Protein AF-B4LAB4-F1 (afdb_monomer_lite)

Secondary structure (DSSP, 8-state):
--HHHHHHHHHHHHHHHHHIIIIIHHHHHHHHHHHHHHHHHHHHHHHHHHHHHHHHHIIIIIHHHHHHHHHHHHHHHHHHHHHHHHHHHHHHHHHHHHHHHHSTTSTT-------

Sequence (115 aa):
MNESENKLVKPLYDRYQREIELHLWEPINRFWAECYEACKAASKQRASFQATNRRVFQQKIYMPWKVRQVEEMQRLQNAALQHKTNDSHIRKKWKTAKRFLYGPRGPWFTGLKIK

Foldseek 3Di:
DDPVVCVVVVVVVVVVVVCCVVPPVVVVVVVVVVVVVVVVVVVVVVVVVVVVVVVCCCVPPVVVVVVVVVVVVVVVVVVVVVVVVVVVVVVVVVVVVCCQQQNPPHPPPPVDDPD

Structure (mmCIF, N/CA/C/O backbone):
data_AF-B4LAB4-F1
#
_entry.id   AF-B4LAB4-F1
#
loop_
_atom_site.group_PDB
_atom_site.id
_atom_site.type_symbol
_atom_site.label_atom_id
_atom_site.label_alt_id
_atom_site.label_comp_id
_atom_site.label_asym_id
_atom_site.label_entity_id
_atom_site.label_seq_id
_atom_site.pdbx_PDB_ins_code
_atom_site.Cartn_x
_atom_site.Cartn_y
_atom_site.Cartn_z
_atom_site.occupancy
_atom_site.B_iso_or_equiv
_atom_site.auth_seq_id
_atom_site.auth_comp_id
_atom_site.auth_asym_id
_atom_site.auth_atom_id
_atom_site.pdbx_PDB_model_num
ATOM 1 N N . MET A 1 1 ? 41.127 34.968 -38.783 1.00 56.31 1 MET A N 1
ATOM 2 C CA . MET A 1 1 ? 41.492 33.585 -39.149 1.00 56.31 1 MET A CA 1
ATOM 3 C C . MET A 1 1 ? 42.236 33.673 -40.464 1.00 56.31 1 MET A C 1
ATOM 5 O O . MET A 1 1 ? 41.700 34.265 -41.396 1.00 56.31 1 MET A O 1
ATOM 9 N N . ASN A 1 2 ? 43.493 33.242 -40.491 1.00 63.91 2 ASN A N 1
ATOM 10 C CA . ASN A 1 2 ? 44.394 33.523 -41.606 1.00 63.91 2 ASN A CA 1
ATOM 11 C C . ASN A 1 2 ? 44.069 32.608 -42.798 1.00 63.91 2 ASN A C 1
ATOM 13 O O . ASN A 1 2 ? 43.685 31.453 -42.630 1.00 63.91 2 ASN A O 1
ATOM 17 N N . GLU A 1 3 ? 44.212 33.110 -44.024 1.00 69.69 3 GLU A N 1
ATOM 18 C CA . GLU A 1 3 ? 43.844 32.383 -45.251 1.00 69.69 3 GLU A CA 1
ATOM 19 C C . GLU A 1 3 ? 44.649 31.082 -45.454 1.00 69.69 3 GLU A C 1
ATOM 21 O O . GLU A 1 3 ? 44.172 30.118 -46.055 1.00 69.69 3 GLU A O 1
ATOM 26 N N . SER A 1 4 ? 45.847 31.023 -44.873 1.00 67.75 4 SER A N 1
ATOM 27 C CA . SER A 1 4 ? 46.691 29.831 -44.768 1.00 67.75 4 SER A CA 1
ATOM 28 C C . SER A 1 4 ? 46.101 28.744 -43.860 1.00 67.75 4 SER A C 1
ATOM 30 O O . SER A 1 4 ? 46.152 27.568 -44.213 1.00 67.75 4 SER A O 1
ATOM 32 N N . GLU A 1 5 ? 45.488 29.111 -42.732 1.00 66.69 5 GLU A N 1
ATOM 33 C CA . GLU A 1 5 ? 44.840 28.163 -41.812 1.00 66.69 5 GLU A CA 1
ATOM 34 C C . GLU A 1 5 ? 43.590 27.553 -42.452 1.00 66.69 5 GLU A C 1
ATOM 36 O O . GLU A 1 5 ? 43.353 26.351 -42.356 1.00 66.69 5 GLU A O 1
ATOM 41 N N . ASN A 1 6 ? 42.820 28.360 -43.184 1.00 76.44 6 ASN A N 1
ATOM 42 C CA . ASN A 1 6 ? 41.604 27.904 -43.857 1.00 76.44 6 ASN A CA 1
ATOM 43 C C . ASN A 1 6 ? 41.907 26.854 -44.947 1.00 76.44 6 ASN A C 1
ATOM 45 O O . ASN A 1 6 ? 41.193 25.862 -45.076 1.00 76.44 6 ASN A O 1
ATOM 49 N N . LYS A 1 7 ? 43.023 27.008 -45.674 1.00 82.50 7 LYS A N 1
ATOM 50 C CA . LYS A 1 7 ? 43.474 26.036 -46.689 1.00 82.50 7 LYS A CA 1
ATOM 51 C C . LYS A 1 7 ? 43.889 24.681 -46.102 1.00 82.50 7 LYS A C 1
ATOM 53 O O . LYS A 1 7 ? 43.779 23.678 -46.800 1.00 82.50 7 LYS A O 1
ATOM 58 N N . LEU A 1 8 ? 44.337 24.639 -44.847 1.00 86.62 8 LEU A N 1
ATOM 59 C CA . LEU A 1 8 ? 44.739 23.399 -44.170 1.00 86.62 8 LEU A CA 1
ATOM 60 C C . LEU A 1 8 ? 43.577 22.734 -43.423 1.00 86.62 8 LEU A C 1
ATOM 62 O O . LEU A 1 8 ? 43.448 21.513 -43.439 1.00 86.62 8 LEU A O 1
ATOM 66 N N . VAL A 1 9 ? 42.717 23.529 -42.785 1.00 87.50 9 VAL A N 1
ATOM 67 C CA . VAL A 1 9 ? 41.620 23.027 -41.944 1.00 87.50 9 VAL A CA 1
ATOM 68 C C . VAL A 1 9 ? 40.438 22.542 -42.781 1.00 87.50 9 VAL A C 1
ATOM 70 O O . VAL A 1 9 ? 39.841 21.517 -42.456 1.00 87.50 9 VAL A O 1
ATOM 73 N N . LYS A 1 10 ? 40.109 23.233 -43.877 1.00 89.62 10 LYS A N 1
ATOM 74 C CA . LYS A 1 10 ? 38.919 22.927 -44.680 1.00 89.62 10 LYS A CA 1
ATOM 75 C C . LYS A 1 10 ? 38.918 21.506 -45.273 1.00 89.62 10 LYS A C 1
ATOM 77 O O . LYS A 1 10 ? 37.928 20.811 -45.076 1.00 89.62 10 LYS A O 1
ATOM 82 N N . PRO A 1 11 ? 40.013 20.990 -45.867 1.00 92.75 11 PRO A N 1
ATOM 83 C CA . PRO A 1 11 ? 40.040 19.611 -46.365 1.00 92.75 11 PRO A CA 1
ATOM 84 C C . PRO A 1 11 ? 39.906 18.550 -45.262 1.00 92.75 11 PRO A C 1
ATOM 86 O O . PRO A 1 11 ? 39.322 17.490 -45.486 1.00 92.75 11 PRO A O 1
ATOM 89 N N . LEU A 1 12 ? 40.443 18.822 -44.066 1.00 92.12 12 LEU A N 1
ATOM 90 C CA . LEU A 1 12 ? 40.318 17.926 -42.912 1.00 92.12 12 LEU A CA 1
ATOM 91 C C . LEU A 1 12 ? 38.880 17.900 -42.392 1.00 92.12 12 LEU A C 1
ATOM 93 O O . LEU A 1 12 ? 38.353 16.826 -42.106 1.00 92.12 12 LEU A O 1
ATOM 97 N N . TYR A 1 13 ? 38.244 19.070 -42.323 1.00 91.06 13 TYR A N 1
ATOM 98 C CA . TYR A 1 13 ? 36.834 19.204 -41.979 1.00 91.06 13 TYR A CA 1
ATOM 99 C C . TYR A 1 13 ? 35.937 18.489 -42.996 1.00 91.06 13 TYR A C 1
ATOM 101 O O . TYR A 1 13 ? 35.100 17.687 -42.598 1.00 91.06 13 TYR A O 1
ATOM 109 N N . ASP A 1 14 ? 36.159 18.694 -44.296 1.00 93.62 14 ASP A N 1
ATOM 110 C CA . ASP A 1 14 ? 35.368 18.060 -45.357 1.00 93.62 14 ASP A CA 1
ATOM 111 C C . ASP A 1 14 ? 35.511 16.528 -45.332 1.00 93.62 14 ASP A C 1
ATOM 113 O O . ASP A 1 14 ? 34.536 15.799 -45.532 1.00 93.62 14 ASP A O 1
ATOM 117 N N . ARG A 1 15 ? 36.719 16.015 -45.047 1.00 92.25 15 ARG A N 1
ATOM 118 C CA . ARG A 1 15 ? 36.952 14.575 -44.866 1.00 92.25 15 ARG A CA 1
ATOM 119 C C . ARG A 1 15 ? 36.218 14.037 -43.640 1.00 92.25 15 ARG A C 1
ATOM 121 O O . ARG A 1 15 ? 35.562 13.007 -43.747 1.00 92.25 15 ARG A O 1
ATOM 128 N N . TYR A 1 16 ? 36.336 14.718 -42.502 1.00 90.88 16 TYR A N 1
ATOM 129 C CA . TYR A 1 16 ? 35.628 14.352 -41.277 1.00 90.88 16 TYR A CA 1
ATOM 130 C C . TYR A 1 16 ? 34.115 14.318 -41.512 1.00 90.88 16 TYR A C 1
ATOM 132 O O . TYR A 1 16 ? 33.469 13.319 -41.218 1.00 90.88 16 TYR A O 1
ATOM 140 N N . GLN A 1 17 ? 33.566 15.367 -42.120 1.00 91.94 17 GLN A N 1
ATOM 141 C CA . GLN A 1 17 ? 32.139 15.479 -42.391 1.00 91.94 17 GLN A CA 1
ATOM 142 C C . GLN A 1 17 ? 31.638 14.334 -43.280 1.00 91.94 17 GLN A C 1
ATOM 144 O O . GLN A 1 17 ? 30.636 13.697 -42.964 1.00 91.94 17 GLN A O 1
ATOM 149 N N . ARG A 1 18 ? 32.384 14.003 -44.341 1.00 92.31 18 ARG A N 1
ATOM 150 C CA . ARG A 1 18 ? 32.047 12.888 -45.234 1.00 92.31 18 ARG A CA 1
ATOM 151 C C . ARG A 1 18 ? 32.065 11.533 -44.520 1.00 92.31 18 ARG A C 1
ATOM 153 O O . ARG A 1 18 ? 31.183 10.716 -44.751 1.00 92.31 18 ARG A O 1
ATOM 160 N N . GLU A 1 19 ? 33.055 11.281 -43.668 1.00 90.75 19 GLU A N 1
ATOM 161 C CA . GLU A 1 19 ? 33.136 10.043 -42.875 1.00 90.75 19 GLU A CA 1
ATOM 162 C C . GLU A 1 19 ? 31.941 9.913 -41.918 1.00 90.75 19 GLU A C 1
ATOM 164 O O . GLU A 1 19 ? 31.358 8.836 -41.791 1.00 90.75 19 GLU A O 1
ATOM 169 N N . ILE A 1 20 ? 31.525 11.018 -41.291 1.00 89.94 20 ILE A N 1
ATOM 170 C CA . ILE A 1 20 ? 30.341 11.050 -40.423 1.00 89.94 20 ILE A CA 1
ATOM 171 C C . ILE A 1 20 ? 29.074 10.707 -41.213 1.00 89.94 20 ILE A C 1
ATOM 173 O O . ILE A 1 20 ? 28.299 9.853 -40.779 1.00 89.94 20 ILE A O 1
ATOM 177 N N . GLU A 1 21 ? 28.875 11.335 -42.371 1.00 87.62 21 GLU A N 1
ATOM 178 C CA . GLU A 1 21 ? 27.706 11.107 -43.229 1.00 87.62 21 GLU A CA 1
ATOM 179 C C . GLU A 1 21 ? 27.643 9.669 -43.758 1.00 87.62 21 GLU A C 1
ATOM 181 O O . GLU A 1 21 ? 26.570 9.069 -43.782 1.00 87.62 21 GLU A O 1
ATOM 186 N N . LEU A 1 22 ? 28.787 9.093 -44.142 1.00 89.56 22 LEU A N 1
ATOM 187 C CA . LEU A 1 22 ? 28.847 7.746 -44.712 1.00 89.56 22 LEU A CA 1
ATOM 188 C C . LEU A 1 22 ? 28.760 6.633 -43.666 1.00 89.56 22 LEU A C 1
ATOM 190 O O . LEU A 1 22 ? 28.222 5.564 -43.962 1.00 89.56 22 LEU A O 1
ATOM 194 N N . HIS A 1 23 ? 29.323 6.838 -42.473 1.00 90.62 23 HIS A N 1
ATOM 195 C CA . HIS A 1 23 ? 29.559 5.735 -41.537 1.00 90.62 23 HIS A CA 1
ATOM 196 C C . HIS A 1 23 ? 28.928 5.915 -40.164 1.00 90.62 23 HIS A C 1
ATOM 198 O O . HIS A 1 23 ? 28.6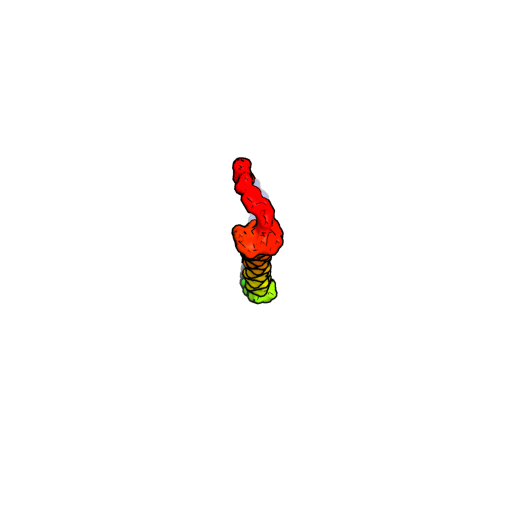75 4.911 -39.501 1.00 90.62 23 HIS A O 1
ATOM 204 N N . LEU A 1 24 ? 28.664 7.145 -39.719 1.00 89.81 24 LEU A N 1
ATOM 205 C CA . LEU A 1 24 ? 28.287 7.394 -38.326 1.00 89.81 24 LEU A CA 1
ATOM 206 C C . LEU A 1 24 ? 26.847 7.889 -38.145 1.00 89.81 24 LEU A C 1
ATOM 208 O O . LEU A 1 24 ? 26.265 7.661 -37.085 1.00 89.81 24 LEU A O 1
ATOM 212 N N . TRP A 1 25 ? 26.251 8.491 -39.176 1.00 88.25 25 TRP A N 1
ATOM 213 C CA . TRP A 1 25 ? 24.890 9.032 -39.128 1.00 88.25 25 TRP A CA 1
ATOM 214 C C . TRP A 1 25 ? 23.837 7.996 -38.698 1.00 88.25 25 TRP A C 1
ATOM 216 O O . TRP A 1 25 ? 23.172 8.165 -37.674 1.00 88.25 25 TRP A O 1
ATOM 226 N N . GLU A 1 26 ? 23.713 6.896 -39.445 1.00 92.75 26 GLU A N 1
ATOM 227 C CA . GLU A 1 26 ? 22.721 5.851 -39.161 1.00 92.75 26 GLU A CA 1
ATOM 228 C C . GLU A 1 26 ? 22.969 5.137 -37.817 1.00 92.75 26 GLU A C 1
ATOM 230 O O . GLU A 1 26 ? 22.024 5.012 -37.030 1.00 92.75 26 GLU A O 1
ATOM 235 N N . PRO A 1 27 ? 24.207 4.722 -37.468 1.00 95.38 27 PRO A N 1
ATOM 236 C CA . PRO A 1 27 ? 24.480 4.130 -36.159 1.00 95.38 27 PRO A CA 1
ATOM 237 C C . PRO A 1 27 ? 24.141 5.039 -34.976 1.00 95.38 27 PRO A C 1
ATOM 239 O O . PRO A 1 27 ? 23.586 4.554 -33.990 1.00 95.38 27 PRO A O 1
ATOM 242 N N . ILE A 1 28 ? 24.428 6.344 -35.060 1.00 93.69 28 ILE A N 1
ATOM 243 C CA . ILE A 1 28 ? 24.085 7.295 -33.991 1.00 93.69 28 ILE A CA 1
ATOM 244 C C . ILE A 1 28 ? 22.569 7.413 -33.842 1.00 93.69 28 ILE A C 1
ATOM 246 O O . ILE A 1 28 ? 22.054 7.328 -32.726 1.00 93.69 28 ILE A O 1
ATOM 250 N N . ASN A 1 29 ? 21.842 7.583 -34.947 1.00 94.25 29 ASN A N 1
ATOM 251 C CA . ASN A 1 29 ? 20.385 7.702 -34.904 1.00 94.25 29 ASN A CA 1
ATOM 252 C C . ASN A 1 29 ? 19.738 6.444 -34.322 1.00 94.25 29 ASN A C 1
ATOM 254 O O . ASN A 1 29 ? 18.858 6.530 -33.461 1.00 94.25 29 ASN A O 1
ATOM 258 N N . ARG A 1 30 ? 20.224 5.271 -34.736 1.00 96.50 30 ARG A N 1
ATOM 259 C CA . ARG A 1 30 ? 19.774 3.987 -34.208 1.00 96.50 30 ARG A CA 1
ATOM 260 C C . ARG A 1 30 ? 20.073 3.841 -32.719 1.00 96.50 30 ARG A C 1
ATOM 262 O O . ARG A 1 30 ? 19.180 3.451 -31.973 1.00 96.50 30 ARG A O 1
ATOM 269 N N . PHE A 1 31 ? 21.280 4.196 -32.282 1.00 96.94 31 PHE A N 1
ATOM 270 C CA . PHE A 1 31 ? 21.658 4.165 -30.869 1.00 96.94 31 PHE A CA 1
ATOM 271 C C . PHE A 1 31 ? 20.687 4.990 -30.016 1.00 96.94 31 PHE A C 1
ATOM 273 O O . PHE A 1 31 ? 20.140 4.488 -29.034 1.00 96.94 31 PHE A O 1
ATOM 280 N N . TRP A 1 32 ? 20.398 6.230 -30.419 1.00 97.44 32 TRP A N 1
ATOM 281 C CA . TRP A 1 32 ? 19.465 7.082 -29.680 1.00 97.44 32 TRP A CA 1
ATOM 282 C C . TRP A 1 32 ? 18.037 6.530 -29.666 1.00 97.44 32 TRP A C 1
ATOM 284 O O . TRP A 1 32 ? 17.378 6.579 -28.623 1.00 97.44 32 TRP A O 1
ATOM 294 N N . ALA A 1 33 ? 17.569 5.969 -30.783 1.00 98.19 33 ALA A N 1
ATOM 295 C CA . ALA A 1 33 ? 16.256 5.333 -30.861 1.00 98.19 33 ALA A CA 1
ATOM 296 C C . ALA A 1 33 ? 16.153 4.115 -29.924 1.00 98.19 33 ALA A C 1
ATOM 298 O O . ALA A 1 33 ? 15.175 3.975 -29.185 1.00 98.19 33 ALA A O 1
ATOM 299 N N . GLU A 1 34 ? 17.182 3.267 -29.899 1.00 98.06 34 GLU A N 1
ATOM 300 C CA . GLU A 1 34 ? 17.253 2.099 -29.017 1.00 98.06 34 GLU A CA 1
ATOM 301 C C . GLU A 1 34 ? 17.297 2.515 -27.541 1.00 98.06 34 GLU A C 1
ATOM 303 O O . GLU A 1 34 ? 16.546 1.974 -26.724 1.00 98.06 34 GLU A O 1
ATOM 308 N N . CYS A 1 35 ? 18.096 3.529 -27.191 1.00 98.12 35 CYS A N 1
ATOM 309 C CA . CYS A 1 35 ? 18.124 4.083 -25.837 1.00 98.12 35 CYS A CA 1
ATOM 310 C C . CYS A 1 35 ? 16.758 4.629 -25.405 1.00 98.12 35 CYS A C 1
ATOM 312 O O . CYS A 1 35 ? 16.330 4.398 -24.270 1.00 98.12 35 CYS A O 1
ATOM 314 N N . TYR A 1 36 ? 16.058 5.341 -26.292 1.00 98.06 36 TYR A N 1
ATOM 315 C CA . TYR A 1 36 ? 14.735 5.881 -25.999 1.00 98.06 36 TYR A CA 1
ATOM 316 C C . TYR A 1 36 ? 13.723 4.768 -25.704 1.00 98.06 36 TYR A C 1
ATOM 318 O O . TYR A 1 36 ? 13.049 4.802 -24.669 1.00 98.06 36 TYR A O 1
ATOM 326 N N . GLU A 1 37 ? 13.640 3.755 -26.568 1.00 98.38 37 GLU A N 1
ATOM 327 C CA . GLU A 1 37 ? 12.695 2.653 -26.379 1.00 98.38 37 GLU A CA 1
ATOM 328 C C . GLU A 1 37 ? 13.046 1.797 -25.154 1.00 98.38 37 GLU A C 1
ATOM 330 O O . GLU A 1 37 ? 12.146 1.422 -24.398 1.00 98.38 37 GLU A O 1
ATOM 335 N N . ALA A 1 38 ? 14.333 1.572 -24.871 1.00 98.12 38 ALA A N 1
ATOM 336 C CA . ALA A 1 38 ? 14.769 0.889 -23.653 1.00 98.12 38 ALA A CA 1
ATOM 337 C C . ALA A 1 38 ? 14.326 1.645 -22.386 1.00 98.12 38 ALA A C 1
ATOM 339 O O . ALA A 1 38 ? 13.713 1.062 -21.485 1.00 98.12 38 ALA A O 1
ATOM 340 N N . CYS A 1 39 ? 14.559 2.961 -22.333 1.00 97.88 39 CYS A N 1
ATOM 341 C CA . CYS A 1 39 ? 14.139 3.808 -21.214 1.00 97.88 39 CYS A CA 1
ATOM 342 C C . CYS A 1 39 ? 12.614 3.834 -21.047 1.00 97.88 39 CYS A C 1
ATOM 344 O O . CYS A 1 39 ? 12.095 3.726 -19.932 1.00 97.88 39 CYS A O 1
ATOM 346 N N . LYS A 1 40 ? 11.876 3.942 -22.152 1.00 98.19 40 LYS A N 1
ATOM 347 C CA . LYS A 1 40 ? 10.411 3.924 -22.171 1.00 98.19 40 LYS A CA 1
ATOM 348 C C . LYS A 1 40 ? 9.851 2.589 -21.676 1.00 98.19 40 LYS A C 1
ATOM 350 O O . LYS A 1 40 ? 8.939 2.585 -20.844 1.00 98.19 40 LYS A O 1
ATOM 355 N N . ALA A 1 41 ? 10.416 1.465 -22.119 1.00 98.19 41 ALA A N 1
ATOM 356 C CA . ALA A 1 41 ? 10.034 0.131 -21.664 1.00 98.19 41 ALA A CA 1
ATOM 357 C C . ALA A 1 41 ? 10.301 -0.052 -20.162 1.00 98.19 41 ALA A C 1
ATOM 359 O O . ALA A 1 41 ? 9.397 -0.448 -19.420 1.00 98.19 41 ALA A O 1
ATOM 360 N N . ALA A 1 42 ? 11.495 0.323 -19.693 1.00 98.06 42 ALA A N 1
ATOM 361 C CA . ALA A 1 42 ? 11.860 0.261 -18.279 1.00 98.06 42 ALA A CA 1
ATOM 362 C C . ALA A 1 42 ? 10.943 1.140 -17.409 1.00 98.06 42 ALA A C 1
ATOM 364 O O . ALA A 1 42 ? 10.467 0.708 -16.355 1.00 98.06 42 ALA A O 1
ATOM 365 N N . SER A 1 43 ? 10.628 2.354 -17.871 1.00 97.94 43 SER A N 1
ATOM 366 C CA . SER A 1 43 ? 9.703 3.265 -17.190 1.00 97.94 43 SER A CA 1
ATOM 367 C C . SER A 1 43 ? 8.297 2.667 -17.073 1.00 97.94 43 SER A C 1
ATOM 369 O O . SER A 1 43 ? 7.724 2.615 -15.979 1.00 97.94 43 SER A O 1
ATOM 371 N N . LYS A 1 44 ? 7.761 2.115 -18.171 1.00 98.12 44 LYS A N 1
ATOM 372 C CA . LYS A 1 44 ? 6.453 1.442 -18.185 1.00 98.12 44 LYS A CA 1
ATOM 373 C C . LYS A 1 44 ? 6.422 0.240 -17.238 1.00 98.12 44 LYS A C 1
ATOM 375 O O . LYS A 1 44 ? 5.461 0.072 -16.485 1.00 98.12 44 LYS A O 1
ATOM 380 N N . GLN A 1 45 ? 7.474 -0.575 -17.239 1.00 98.25 45 GLN A N 1
ATOM 381 C CA . GLN A 1 45 ? 7.591 -1.727 -16.349 1.00 98.25 45 GLN A CA 1
ATOM 382 C C . GLN A 1 45 ? 7.623 -1.293 -14.878 1.00 98.25 45 GLN A C 1
ATOM 384 O O . GLN A 1 45 ? 6.882 -1.835 -14.054 1.00 98.25 45 GLN A O 1
ATOM 389 N N . ARG A 1 46 ? 8.407 -0.259 -14.550 1.00 98.19 46 ARG A N 1
ATOM 390 C CA . ARG A 1 46 ? 8.459 0.319 -13.201 1.00 98.19 46 ARG A CA 1
ATOM 391 C C . ARG A 1 46 ? 7.087 0.812 -12.744 1.00 98.19 46 ARG A C 1
ATOM 393 O O . ARG A 1 46 ? 6.687 0.523 -11.617 1.00 98.19 46 ARG A O 1
ATOM 400 N N . ALA A 1 47 ? 6.354 1.520 -13.604 1.00 98.06 47 ALA A N 1
ATOM 401 C CA . ALA A 1 47 ? 5.009 2.002 -13.295 1.00 98.06 47 ALA A CA 1
ATOM 402 C C . ALA A 1 47 ? 4.032 0.842 -13.028 1.00 98.06 47 ALA A C 1
ATOM 404 O O . ALA A 1 47 ? 3.283 0.875 -12.048 1.00 98.06 47 ALA A O 1
ATOM 405 N N . SER A 1 48 ? 4.097 -0.217 -13.841 1.00 98.19 48 SER A N 1
ATOM 406 C CA . SER A 1 48 ? 3.286 -1.428 -13.666 1.00 98.19 48 SER A CA 1
ATOM 407 C C . SER A 1 48 ? 3.558 -2.126 -12.328 1.00 98.19 48 SER A C 1
ATOM 409 O O . SER A 1 48 ? 2.624 -2.436 -11.577 1.00 98.19 48 SER A O 1
ATOM 411 N N . PHE A 1 49 ? 4.832 -2.302 -11.961 1.00 98.06 49 PHE A N 1
ATOM 412 C CA . PHE A 1 49 ? 5.192 -2.877 -10.664 1.00 98.06 49 PHE A CA 1
ATOM 413 C C . PHE A 1 49 ? 4.740 -2.009 -9.495 1.00 98.06 49 PHE A C 1
ATOM 415 O O . PHE A 1 49 ? 4.215 -2.533 -8.517 1.00 98.06 49 PHE A O 1
ATOM 422 N N . GLN A 1 50 ? 4.869 -0.684 -9.590 1.00 98.06 50 GLN A N 1
ATOM 423 C CA . GLN A 1 50 ? 4.379 0.206 -8.540 1.00 98.06 50 GLN A CA 1
ATOM 424 C C . GLN A 1 50 ? 2.863 0.094 -8.351 1.00 98.06 50 GLN A C 1
ATOM 426 O O . GLN A 1 50 ? 2.399 0.011 -7.214 1.00 98.06 50 GLN A O 1
ATOM 431 N N . ALA A 1 51 ? 2.088 0.076 -9.437 1.00 98.00 51 ALA A N 1
ATOM 432 C CA . ALA A 1 51 ? 0.637 -0.084 -9.366 1.00 98.00 51 ALA A CA 1
ATOM 433 C C . ALA A 1 51 ? 0.249 -1.440 -8.754 1.00 98.00 51 ALA A C 1
ATOM 435 O O . ALA A 1 51 ? -0.589 -1.505 -7.850 1.00 98.00 51 ALA A O 1
ATOM 436 N N . THR A 1 52 ? 0.918 -2.511 -9.183 1.00 98.06 52 THR A N 1
ATOM 437 C CA . THR A 1 52 ? 0.692 -3.869 -8.673 1.00 98.06 52 THR A CA 1
ATOM 438 C C . THR A 1 52 ? 1.036 -3.972 -7.189 1.00 98.06 52 THR A C 1
ATOM 440 O O . THR A 1 52 ? 0.212 -4.425 -6.397 1.00 98.06 52 THR A O 1
ATOM 443 N N . ASN A 1 53 ? 2.202 -3.474 -6.778 1.00 98.00 53 ASN A N 1
ATOM 444 C CA . ASN A 1 53 ? 2.641 -3.511 -5.384 1.00 98.00 53 ASN A CA 1
ATOM 445 C C . ASN A 1 53 ? 1.718 -2.696 -4.476 1.00 98.00 53 ASN A C 1
ATOM 447 O O . ASN A 1 53 ? 1.362 -3.163 -3.395 1.00 98.00 53 ASN A O 1
ATOM 451 N N . ARG A 1 54 ? 1.263 -1.516 -4.927 1.00 98.12 54 ARG A N 1
ATOM 452 C CA . ARG A 1 54 ? 0.253 -0.732 -4.200 1.00 98.12 54 ARG A CA 1
ATOM 453 C C . ARG A 1 54 ? -1.031 -1.532 -4.009 1.00 98.12 54 ARG A C 1
ATOM 455 O O . ARG A 1 54 ? -1.537 -1.589 -2.893 1.00 98.12 54 ARG A O 1
ATOM 462 N N . ARG A 1 55 ? -1.536 -2.185 -5.061 1.00 98.00 55 ARG A N 1
ATOM 463 C CA . ARG A 1 55 ? -2.744 -3.018 -4.976 1.00 98.00 55 ARG A CA 1
ATOM 464 C C . ARG A 1 55 ? -2.567 -4.177 -3.995 1.00 98.00 55 ARG A C 1
ATOM 466 O O . ARG A 1 55 ? -3.432 -4.388 -3.150 1.00 98.00 55 ARG A O 1
ATOM 473 N N . VAL A 1 56 ? -1.447 -4.894 -4.072 1.00 98.25 56 VAL A N 1
ATOM 474 C CA . VAL A 1 56 ? -1.154 -6.028 -3.182 1.00 98.25 56 VAL A CA 1
ATOM 475 C C . VAL A 1 56 ? -1.047 -5.569 -1.731 1.00 98.25 56 VAL A C 1
ATOM 477 O O . VAL A 1 56 ? -1.647 -6.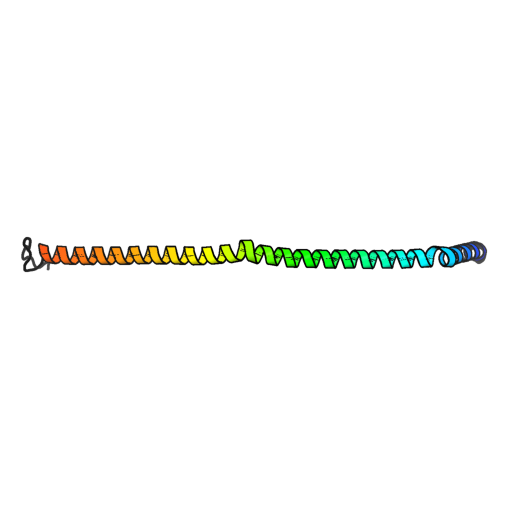190 -0.858 1.00 98.25 56 VAL A O 1
ATOM 480 N N . PHE A 1 57 ? -0.342 -4.468 -1.463 1.00 98.38 57 PHE A N 1
ATOM 481 C CA . PHE A 1 57 ? -0.235 -3.909 -0.116 1.00 98.38 57 PHE A CA 1
ATOM 482 C C . PHE A 1 57 ? -1.604 -3.501 0.438 1.00 98.38 57 PHE A C 1
ATOM 484 O O . PHE A 1 57 ? -1.948 -3.850 1.567 1.00 98.38 57 PHE A O 1
ATOM 491 N N . GLN A 1 58 ? -2.411 -2.814 -0.375 1.00 97.75 58 GLN A N 1
ATOM 492 C CA . GLN A 1 58 ? -3.764 -2.410 0.003 1.00 97.75 58 GLN A CA 1
ATOM 493 C C . GLN A 1 58 ? -4.621 -3.619 0.396 1.00 97.75 58 GLN A C 1
ATOM 495 O O . GLN A 1 58 ? -5.239 -3.625 1.457 1.00 97.75 58 GLN A O 1
ATOM 500 N N . GLN A 1 59 ? -4.603 -4.671 -0.422 1.00 97.56 59 GLN A N 1
ATOM 501 C CA . GLN A 1 59 ? -5.404 -5.874 -0.198 1.00 97.56 59 GLN A CA 1
ATOM 502 C C . GLN A 1 59 ? -4.905 -6.728 0.971 1.00 97.56 59 GLN A C 1
ATOM 504 O O . GLN A 1 59 ? -5.712 -7.201 1.765 1.00 97.56 59 GLN A O 1
ATOM 509 N N . LYS A 1 60 ? -3.591 -6.957 1.069 1.00 97.62 60 LYS A N 1
ATOM 510 C CA . LYS A 1 60 ? -3.025 -7.921 2.025 1.00 97.62 60 LYS A CA 1
ATOM 511 C C . LYS A 1 60 ? -2.703 -7.321 3.386 1.00 97.62 60 LYS A C 1
ATOM 513 O O . LYS A 1 60 ? -2.693 -8.055 4.366 1.00 97.62 60 LYS A O 1
ATOM 518 N N . ILE A 1 61 ? -2.412 -6.023 3.448 1.00 97.44 61 ILE A N 1
ATOM 519 C CA . ILE A 1 61 ? -1.918 -5.377 4.668 1.00 97.44 61 ILE A CA 1
ATOM 520 C C . ILE A 1 61 ? -2.904 -4.320 5.152 1.00 97.44 61 ILE A C 1
ATOM 522 O O . ILE A 1 61 ? -3.434 -4.435 6.255 1.00 97.44 61 ILE A O 1
ATOM 526 N N . TYR A 1 62 ? -3.182 -3.310 4.325 1.00 97.88 62 TYR A N 1
ATOM 527 C CA . TYR A 1 62 ? -3.933 -2.136 4.771 1.00 97.88 62 TYR A CA 1
ATOM 528 C C . TYR A 1 62 ? -5.397 -2.447 5.101 1.00 97.88 62 TYR A C 1
ATOM 530 O O . TYR A 1 62 ? -5.863 -2.095 6.183 1.00 97.88 62 TYR A O 1
ATOM 538 N N . MET A 1 63 ? -6.123 -3.124 4.205 1.00 97.62 63 MET A N 1
ATOM 539 C CA . MET A 1 63 ? -7.538 -3.440 4.431 1.00 97.62 63 MET A CA 1
ATOM 540 C C . MET A 1 63 ? -7.747 -4.346 5.659 1.00 97.62 63 MET A C 1
ATOM 542 O O . MET A 1 63 ? -8.559 -3.979 6.509 1.00 97.62 63 MET A O 1
ATOM 546 N N . PRO A 1 64 ? -6.998 -5.455 5.840 1.00 97.75 64 PRO A N 1
ATOM 547 C CA . PRO A 1 64 ? -7.105 -6.266 7.054 1.00 97.75 64 PRO A CA 1
ATOM 548 C C . PRO A 1 64 ? -6.770 -5.493 8.331 1.00 97.75 64 PRO A C 1
ATOM 550 O O . PRO A 1 64 ? -7.472 -5.633 9.330 1.00 97.75 64 PRO A O 1
ATOM 553 N N . TRP A 1 65 ? -5.728 -4.655 8.309 1.00 97.44 65 TRP A N 1
ATOM 554 C CA . TRP A 1 65 ? -5.390 -3.799 9.448 1.00 97.44 65 TRP A CA 1
ATOM 555 C C . TRP A 1 65 ? -6.542 -2.851 9.804 1.00 97.44 65 TRP A C 1
ATOM 557 O O . TRP A 1 65 ? -6.921 -2.758 10.970 1.00 97.44 65 TRP A O 1
ATOM 567 N N . LYS A 1 66 ? -7.141 -2.202 8.801 1.00 97.19 66 LYS A N 1
ATOM 568 C CA . LYS A 1 66 ? -8.256 -1.270 8.991 1.00 97.19 66 LYS A CA 1
ATOM 569 C C . LYS A 1 66 ? -9.480 -1.961 9.599 1.00 97.19 66 LYS A C 1
ATOM 571 O O . LYS A 1 66 ? -10.107 -1.403 10.493 1.00 97.19 66 LYS A O 1
ATOM 576 N N . VAL A 1 67 ? -9.802 -3.175 9.149 1.00 97.56 67 VAL A N 1
ATOM 577 C CA . VAL A 1 67 ? -10.898 -3.978 9.720 1.00 97.56 67 VAL A CA 1
ATOM 578 C C . VAL A 1 67 ? -10.614 -4.307 11.185 1.00 97.56 67 VAL A C 1
ATOM 580 O O . VAL A 1 67 ? -11.434 -3.991 12.044 1.00 97.56 67 VAL A O 1
ATOM 583 N N . ARG A 1 68 ? -9.417 -4.823 11.491 1.00 97.69 68 ARG A N 1
ATOM 584 C CA . ARG A 1 68 ? -9.014 -5.138 12.872 1.00 97.69 68 ARG A CA 1
ATOM 585 C C . ARG A 1 68 ? -9.046 -3.920 13.790 1.00 97.69 68 ARG A C 1
ATOM 587 O O . ARG A 1 68 ? -9.409 -4.043 14.953 1.00 97.69 68 ARG A O 1
ATOM 594 N N . GLN A 1 69 ? -8.686 -2.742 13.284 1.00 97.56 69 GLN A N 1
ATOM 595 C CA . GLN A 1 69 ? -8.762 -1.499 14.050 1.00 97.56 69 GLN A CA 1
ATOM 596 C C . GLN A 1 69 ? -10.206 -1.177 14.467 1.00 97.56 69 GLN A C 1
ATOM 598 O O . GLN A 1 69 ? -10.445 -0.782 15.608 1.00 97.56 69 GLN A O 1
ATOM 603 N N . VAL A 1 70 ? -11.168 -1.352 13.558 1.00 97.31 70 VAL A N 1
ATOM 604 C CA . VAL A 1 70 ? -12.593 -1.132 13.843 1.00 97.31 70 VAL A CA 1
ATOM 605 C C . VAL A 1 70 ? -13.115 -2.174 14.832 1.00 97.31 70 VAL A C 1
ATOM 607 O O . VAL A 1 70 ? -13.776 -1.811 15.803 1.00 97.31 70 VAL A O 1
ATOM 610 N N . GLU A 1 71 ? -12.778 -3.449 14.625 1.00 97.50 71 GLU A N 1
ATOM 611 C CA . GLU A 1 71 ? -13.141 -4.545 15.532 1.00 97.50 71 GLU A CA 1
ATOM 612 C C . GLU A 1 71 ? -12.612 -4.304 16.951 1.00 97.50 71 GLU A C 1
ATOM 614 O O . GLU A 1 71 ? -13.352 -4.442 17.927 1.00 97.50 71 GLU A O 1
ATOM 619 N N . GLU A 1 72 ? -11.356 -3.875 17.074 1.00 97.62 72 GLU A N 1
ATOM 620 C CA . GLU A 1 72 ? -10.736 -3.589 18.365 1.00 97.62 72 GLU A CA 1
ATOM 621 C C . GLU A 1 72 ? -11.387 -2.390 19.059 1.00 97.62 72 GLU A C 1
ATOM 623 O O . GLU A 1 72 ? -11.673 -2.433 20.258 1.00 97.62 72 GLU A O 1
ATOM 628 N N . MET A 1 73 ? -11.706 -1.335 18.307 1.00 98.00 73 MET A N 1
ATOM 629 C CA . MET A 1 73 ? -12.420 -0.187 18.858 1.00 98.00 73 MET A CA 1
ATOM 630 C C . MET A 1 73 ? -13.814 -0.580 19.364 1.00 98.00 73 MET A C 1
ATOM 632 O O . MET A 1 73 ? -14.203 -0.177 20.463 1.00 98.00 73 MET A O 1
ATOM 636 N N . GLN A 1 74 ? -14.535 -1.424 18.622 1.00 98.25 74 GLN A N 1
ATOM 637 C CA . GLN A 1 74 ? -15.827 -1.953 19.059 1.00 98.25 74 GLN A CA 1
ATOM 638 C C . GLN A 1 74 ? -15.687 -2.811 20.324 1.00 98.25 74 GLN A C 1
ATOM 640 O O . GLN A 1 74 ? -16.490 -2.686 21.252 1.00 98.25 74 GLN A O 1
ATOM 645 N N . ARG A 1 75 ? -14.654 -3.661 20.399 1.00 98.44 75 ARG A N 1
ATOM 646 C CA . ARG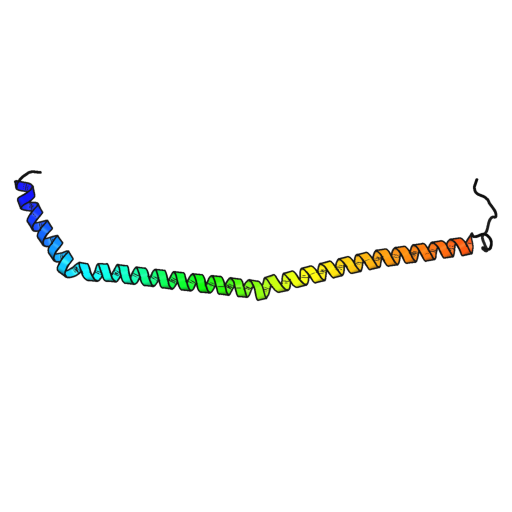 A 1 75 ? -14.372 -4.493 21.577 1.00 98.44 75 ARG A CA 1
ATOM 647 C C . ARG A 1 75 ? -14.163 -3.636 22.825 1.00 98.44 75 ARG A C 1
ATOM 649 O O . ARG A 1 75 ? -14.756 -3.921 23.867 1.00 98.44 75 ARG A O 1
ATOM 656 N N . LEU A 1 76 ? -13.374 -2.568 22.717 1.00 98.25 76 LEU A N 1
ATOM 657 C CA . LEU A 1 76 ? -13.112 -1.637 23.818 1.00 98.25 76 LEU A CA 1
ATOM 658 C C . LEU A 1 76 ? -14.374 -0.881 24.253 1.00 98.25 76 LEU A C 1
ATOM 660 O O . LEU A 1 76 ? -14.640 -0.764 25.451 1.00 98.25 76 LEU A O 1
ATOM 664 N N . GLN A 1 77 ? -15.186 -0.414 23.301 1.00 98.12 77 GLN A N 1
ATOM 665 C CA . GLN A 1 77 ? -16.461 0.246 23.602 1.00 98.12 77 GLN A CA 1
ATOM 666 C C . GLN A 1 77 ? -17.433 -0.693 24.325 1.00 98.12 77 GLN A C 1
ATOM 668 O O . GLN A 1 77 ? -18.039 -0.304 25.327 1.00 98.12 77 GLN A O 1
ATOM 673 N N . ASN A 1 78 ? -17.534 -1.943 23.867 1.00 98.31 78 ASN A N 1
ATOM 674 C CA . ASN A 1 78 ? -18.357 -2.961 24.511 1.00 98.31 78 ASN A CA 1
ATOM 675 C C . ASN A 1 78 ? -17.879 -3.234 25.941 1.00 98.31 78 ASN A C 1
ATOM 677 O O . ASN A 1 78 ? -18.695 -3.239 26.861 1.00 98.31 78 ASN A O 1
ATOM 681 N N . ALA A 1 79 ? -16.570 -3.396 26.157 1.00 98.19 79 ALA A N 1
ATOM 682 C CA . ALA A 1 79 ? -16.012 -3.590 27.494 1.00 98.19 79 ALA A CA 1
ATOM 683 C C . ALA A 1 79 ? -16.339 -2.408 28.426 1.00 98.19 79 ALA A C 1
ATOM 685 O O . ALA A 1 79 ? -16.840 -2.606 29.534 1.00 98.19 79 ALA A O 1
ATOM 686 N N . ALA A 1 80 ? -16.153 -1.170 27.958 1.00 98.12 80 ALA A N 1
ATOM 687 C CA . ALA A 1 80 ? -16.490 0.028 28.724 1.00 98.12 80 ALA A CA 1
ATOM 688 C C . ALA A 1 80 ? -17.988 0.098 29.080 1.00 98.12 80 ALA A C 1
ATOM 690 O O . ALA A 1 80 ? -18.349 0.479 30.198 1.00 98.12 80 ALA A O 1
ATOM 691 N N . LEU A 1 81 ? -18.872 -0.295 28.157 1.00 98.31 81 LEU A N 1
ATOM 692 C CA . LEU A 1 81 ? -20.311 -0.370 28.410 1.00 98.31 81 LEU A CA 1
ATOM 693 C C . LEU A 1 81 ? -20.663 -1.445 29.450 1.00 98.31 81 LEU A C 1
ATOM 695 O O . LEU A 1 81 ? -21.499 -1.197 30.324 1.00 98.31 81 LEU A O 1
ATOM 699 N N . GLN A 1 82 ? -20.015 -2.611 29.392 1.00 98.00 82 GLN A N 1
ATOM 700 C CA . GLN A 1 82 ? -20.211 -3.682 30.373 1.00 98.00 82 GLN A CA 1
ATOM 701 C C . GLN A 1 82 ? -19.801 -3.232 31.778 1.00 98.00 82 GLN A C 1
ATOM 703 O O . GLN A 1 82 ? -20.574 -3.405 32.720 1.00 98.00 82 GLN A O 1
ATOM 708 N N . HIS A 1 83 ? -18.655 -2.555 31.919 1.00 97.88 83 HIS A N 1
ATOM 709 C CA . HIS A 1 83 ? -18.234 -1.978 33.199 1.00 97.88 83 HIS A CA 1
ATOM 710 C C . HIS A 1 83 ? -19.264 -0.986 33.751 1.00 97.88 83 HIS A C 1
ATOM 712 O O . HIS A 1 83 ? -19.726 -1.139 34.882 1.00 97.88 83 HIS A O 1
ATOM 718 N N . LYS A 1 84 ? -19.721 -0.026 32.933 1.00 97.75 84 LYS A N 1
ATOM 719 C CA . LYS A 1 84 ? -20.749 0.949 33.344 1.00 97.75 84 LYS A CA 1
ATOM 720 C C . LYS A 1 84 ? -22.054 0.277 33.774 1.00 97.75 84 LYS A C 1
ATOM 722 O O . LYS A 1 84 ? -22.688 0.701 34.747 1.00 97.75 84 LYS A O 1
ATOM 727 N N . THR A 1 85 ? -22.461 -0.761 33.048 1.00 97.88 85 THR A N 1
ATOM 728 C CA . THR A 1 85 ? -23.664 -1.544 33.348 1.00 97.88 85 THR A CA 1
ATOM 729 C C . THR A 1 85 ? -23.522 -2.268 34.681 1.00 97.88 85 THR A C 1
ATOM 731 O O . THR A 1 85 ? -24.413 -2.156 35.527 1.00 97.88 85 THR A O 1
ATOM 734 N N . ASN A 1 86 ? -22.396 -2.949 34.901 1.00 97.88 86 ASN A N 1
ATOM 735 C CA . ASN A 1 86 ? -22.117 -3.661 36.143 1.00 97.88 86 ASN A CA 1
ATOM 736 C C . ASN A 1 86 ? -22.103 -2.707 37.345 1.00 97.88 86 ASN A C 1
ATOM 738 O O . ASN A 1 86 ? -22.806 -2.941 38.325 1.00 97.88 86 ASN A O 1
ATOM 742 N N . ASP A 1 87 ? -21.415 -1.573 37.232 1.00 97.44 87 ASP A N 1
ATOM 743 C CA . ASP A 1 87 ? -21.365 -0.556 38.283 1.00 97.44 87 ASP A CA 1
ATOM 744 C C . ASP A 1 87 ? -22.757 -0.016 38.633 1.00 97.44 87 ASP A C 1
ATOM 746 O O . ASP A 1 87 ? -23.107 0.164 39.802 1.00 97.44 87 ASP A O 1
ATOM 750 N N . SER A 1 88 ? -23.586 0.235 37.616 1.00 97.56 88 SER A N 1
ATOM 751 C CA . SER A 1 88 ? -24.982 0.639 37.807 1.00 97.56 88 SER A CA 1
ATOM 752 C C . SER A 1 88 ? -25.777 -0.439 38.543 1.00 97.56 88 SER A C 1
ATOM 754 O O . SER A 1 88 ? -26.537 -0.139 39.468 1.00 97.56 88 SER A O 1
ATOM 756 N N . HIS A 1 89 ? -25.570 -1.704 38.179 1.00 97.81 89 HIS A N 1
ATOM 757 C CA . HIS A 1 89 ? -26.235 -2.842 38.798 1.00 97.81 89 HIS A CA 1
ATOM 758 C C . HIS A 1 89 ? -25.820 -3.017 40.267 1.00 97.81 89 HIS A C 1
ATOM 760 O O . HIS A 1 89 ? -26.683 -3.188 41.132 1.00 97.81 89 HIS A O 1
ATOM 766 N N . ILE A 1 90 ? -24.525 -2.895 40.568 1.00 97.69 90 ILE A N 1
ATOM 767 C CA . ILE A 1 90 ? -23.979 -2.921 41.930 1.00 97.69 90 ILE A CA 1
ATOM 768 C C . ILE A 1 90 ? -24.582 -1.784 42.758 1.00 97.69 90 ILE A C 1
ATOM 770 O O . ILE A 1 90 ? -25.117 -2.035 43.837 1.00 97.69 90 ILE A O 1
ATOM 774 N N . ARG A 1 91 ? -24.597 -0.547 42.238 1.00 97.44 91 ARG A N 1
ATOM 775 C CA . ARG A 1 91 ? -25.213 0.602 42.927 1.00 97.44 91 ARG A CA 1
ATOM 776 C C . A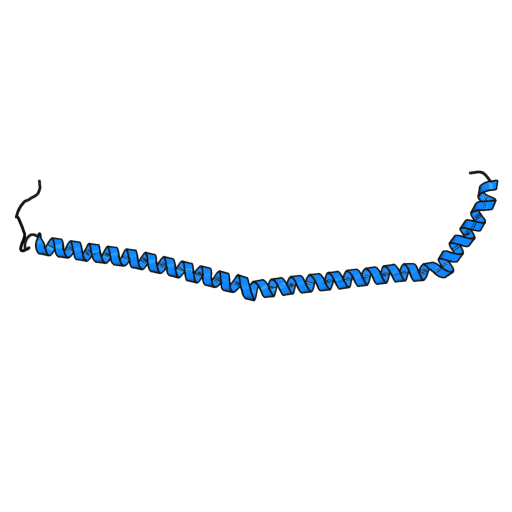RG A 1 91 ? -26.695 0.381 43.223 1.00 97.44 91 ARG A C 1
ATOM 778 O O . ARG A 1 91 ? -27.152 0.705 44.319 1.00 97.44 91 ARG A O 1
ATOM 785 N N . LYS A 1 92 ? -27.453 -0.182 42.274 1.00 97.75 92 LYS A N 1
ATOM 786 C CA . LYS A 1 92 ? -28.871 -0.526 42.475 1.00 97.75 92 LYS A CA 1
ATOM 787 C C . LYS A 1 92 ? -29.036 -1.573 43.576 1.00 97.75 92 LYS A C 1
ATOM 789 O O . LYS A 1 92 ? -29.810 -1.339 44.501 1.00 97.75 92 LYS A O 1
ATOM 794 N N . LYS A 1 93 ? -28.281 -2.677 43.520 1.00 97.00 93 LYS A N 1
ATOM 795 C CA . LYS A 1 93 ? -28.302 -3.730 44.550 1.00 97.00 93 LYS A CA 1
ATOM 796 C C . LYS A 1 93 ? -27.947 -3.176 45.927 1.00 97.00 93 LYS A C 1
ATOM 798 O O . LYS A 1 93 ? -28.672 -3.437 46.882 1.00 97.00 93 LYS A O 1
ATOM 803 N N . TRP A 1 94 ? -26.909 -2.346 46.014 1.00 96.50 94 TRP A N 1
ATOM 804 C CA . TRP A 1 94 ? -26.515 -1.677 47.252 1.00 96.50 94 TRP A CA 1
ATOM 805 C C . TRP A 1 94 ? -27.627 -0.785 47.806 1.00 96.50 94 TRP A C 1
ATOM 807 O O . TRP A 1 94 ? -27.969 -0.881 48.982 1.00 96.50 94 TRP A O 1
ATOM 817 N N . LYS A 1 95 ? -28.249 0.051 46.965 1.00 95.44 95 LYS A N 1
ATOM 818 C CA . LYS A 1 95 ? -29.359 0.918 47.383 1.00 95.44 95 LYS A CA 1
ATOM 819 C C . LYS A 1 95 ? -30.552 0.104 47.894 1.00 95.44 95 LYS A C 1
ATOM 821 O O . LYS A 1 95 ? -31.146 0.477 48.906 1.00 95.44 95 LYS A O 1
ATOM 826 N N . THR A 1 96 ? -30.880 -1.003 47.228 1.00 95.00 96 THR A N 1
ATOM 827 C CA . THR A 1 96 ? -31.943 -1.921 47.658 1.00 95.00 96 THR A CA 1
ATOM 828 C C . THR A 1 96 ? -31.603 -2.582 48.990 1.00 95.00 96 THR A C 1
ATOM 830 O O . THR A 1 96 ? -32.418 -2.519 49.905 1.00 95.00 96 THR A O 1
ATOM 833 N N . ALA A 1 97 ? -30.397 -3.137 49.140 1.00 94.81 97 ALA A N 1
ATOM 834 C CA . ALA A 1 97 ? -29.946 -3.758 50.385 1.00 94.81 97 ALA A CA 1
ATOM 835 C C . ALA A 1 97 ? -29.932 -2.753 51.547 1.00 94.81 97 ALA A C 1
ATOM 837 O O . ALA A 1 97 ? -30.476 -3.027 52.613 1.00 94.81 97 ALA A O 1
ATOM 838 N N . LYS A 1 98 ? -29.410 -1.541 51.316 1.00 93.56 98 LYS A N 1
ATOM 839 C CA . LYS A 1 98 ? -29.406 -0.459 52.307 1.00 93.56 98 LYS A CA 1
ATOM 840 C C . LYS A 1 98 ? -30.824 -0.083 52.737 1.00 93.56 98 LYS A C 1
ATOM 842 O O . LYS A 1 98 ? -31.070 0.078 53.927 1.00 93.56 98 LYS A O 1
ATOM 847 N N . ARG A 1 99 ? -31.766 0.038 51.792 1.00 91.62 99 ARG A N 1
ATOM 848 C CA . ARG A 1 99 ? -33.177 0.328 52.101 1.00 91.62 99 ARG A CA 1
ATOM 849 C C . ARG A 1 99 ? -33.860 -0.833 52.824 1.00 91.62 99 ARG A C 1
ATOM 851 O O . ARG A 1 99 ? -34.693 -0.575 53.683 1.00 91.62 99 ARG A O 1
ATOM 858 N N . PHE A 1 100 ? -33.536 -2.076 52.484 1.00 93.00 100 PHE A N 1
ATOM 859 C CA . PHE A 1 100 ? -34.081 -3.250 53.160 1.00 93.00 100 PHE A CA 1
ATOM 860 C C . PHE A 1 100 ? -33.598 -3.340 54.611 1.00 93.00 100 PHE A C 1
ATOM 862 O O . PHE A 1 100 ? -34.411 -3.558 55.496 1.00 93.00 100 PHE A O 1
ATOM 869 N N . LEU A 1 101 ? -32.306 -3.120 54.867 1.00 92.94 101 LEU A N 1
ATOM 870 C CA . LEU A 1 101 ? -31.724 -3.245 56.206 1.00 92.94 101 LEU A CA 1
ATOM 871 C C . LEU A 1 101 ? -32.039 -2.045 57.103 1.00 92.94 101 LEU A C 1
ATOM 873 O O . LEU A 1 101 ? -32.483 -2.220 58.233 1.00 92.94 101 LEU A O 1
ATOM 877 N N . TYR A 1 102 ? -31.840 -0.831 56.587 1.00 90.12 102 TYR A N 1
ATOM 878 C CA . TYR A 1 102 ? -31.883 0.412 57.366 1.00 90.12 102 TYR A CA 1
ATOM 879 C C . TYR A 1 102 ? -33.063 1.326 57.008 1.00 90.12 102 TYR A C 1
ATOM 881 O O . TYR A 1 102 ? -33.154 2.444 57.511 1.00 90.12 102 TYR A O 1
ATOM 889 N N . GLY A 1 103 ? -33.945 0.916 56.093 1.00 87.31 103 GLY A N 1
ATOM 890 C CA . GLY A 1 103 ? -35.143 1.692 55.768 1.00 87.31 103 GLY A CA 1
ATOM 891 C C . GLY A 1 103 ? -36.201 1.624 56.875 1.00 87.31 103 GLY A C 1
ATOM 892 O O . GLY A 1 103 ? -36.052 0.857 57.815 1.00 87.31 103 GLY A O 1
ATOM 893 N N . PRO A 1 104 ? -37.320 2.358 56.750 1.00 87.25 104 PRO A N 1
ATOM 894 C CA . PRO A 1 104 ? -38.333 2.484 57.811 1.00 87.25 104 PRO A CA 1
ATOM 895 C C . PRO A 1 104 ? -38.987 1.178 58.289 1.00 87.25 104 PRO A C 1
ATOM 897 O O . PRO A 1 104 ? -39.641 1.163 59.323 1.00 87.25 104 PRO A O 1
ATOM 900 N N . ARG A 1 105 ? -38.865 0.097 57.511 1.00 84.50 105 ARG A N 1
ATOM 901 C CA . ARG A 1 105 ? -39.356 -1.252 57.847 1.00 84.50 105 ARG A CA 1
ATOM 902 C C . ARG A 1 105 ? -38.224 -2.281 57.915 1.00 84.50 105 ARG A C 1
ATOM 904 O O . ARG A 1 105 ? -38.474 -3.475 57.801 1.00 84.50 105 ARG A O 1
ATOM 911 N N . GLY A 1 106 ? -36.984 -1.810 57.988 1.00 89.88 106 GLY A N 1
ATOM 912 C CA . GLY A 1 106 ? -35.808 -2.658 57.963 1.00 89.88 106 GLY A CA 1
ATOM 913 C C . GLY A 1 106 ? -35.468 -3.224 59.341 1.00 89.88 106 GLY A C 1
ATOM 914 O O . GLY A 1 106 ? -35.717 -2.550 60.342 1.00 89.88 106 GLY A O 1
ATOM 915 N N . PRO A 1 107 ? -34.864 -4.425 59.416 1.00 91.12 107 PRO A N 1
ATOM 916 C CA . PRO A 1 107 ? -34.489 -5.055 60.685 1.00 91.12 107 PRO A CA 1
ATOM 917 C C . PRO A 1 107 ? -33.523 -4.223 61.536 1.00 91.12 107 PRO A C 1
ATOM 919 O O . PRO A 1 107 ? -33.465 -4.399 62.747 1.00 9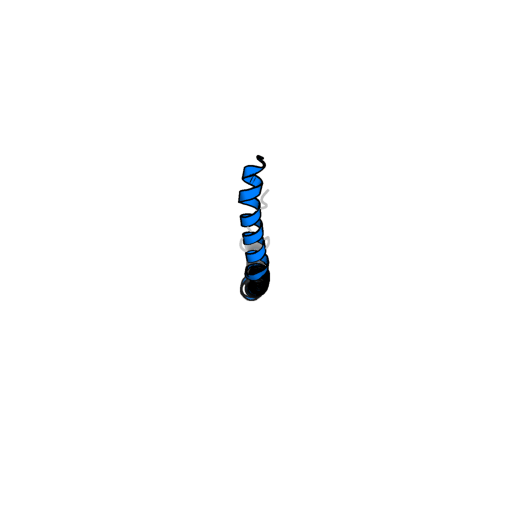1.12 107 PRO A O 1
ATOM 922 N N . TRP A 1 108 ? -32.747 -3.335 60.909 1.00 90.00 108 TRP A N 1
ATOM 923 C CA . TRP A 1 108 ? -31.741 -2.493 61.560 1.00 90.00 108 TRP A CA 1
ATOM 924 C C . TRP A 1 108 ? -32.125 -1.010 61.528 1.00 90.00 108 TRP A C 1
ATOM 926 O O . TRP A 1 108 ? -31.263 -0.130 61.561 1.00 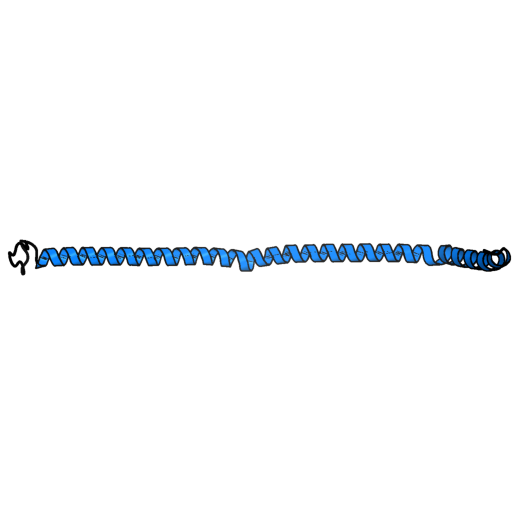90.00 108 TRP A O 1
ATOM 936 N N . PHE A 1 109 ? -33.419 -0.706 61.420 1.00 87.31 109 PHE A N 1
ATOM 937 C CA . PHE A 1 109 ? -33.909 0.664 61.476 1.00 87.31 109 PHE A CA 1
ATOM 938 C C . PHE A 1 109 ? -33.692 1.261 62.871 1.00 87.31 109 PHE A C 1
ATOM 940 O O . PHE A 1 109 ? -34.267 0.800 63.850 1.00 87.31 109 PHE A O 1
ATOM 947 N N . THR A 1 110 ? -32.891 2.323 62.960 1.00 82.44 110 THR A N 1
ATOM 948 C CA . THR A 1 110 ? -32.570 2.980 64.238 1.00 82.44 110 THR A CA 1
ATOM 949 C C . THR A 1 110 ? -33.468 4.178 64.559 1.00 82.44 110 THR A C 1
ATOM 951 O O . THR A 1 110 ? -33.247 4.848 65.561 1.00 82.44 110 THR A O 1
ATOM 954 N N . GLY A 1 111 ? -34.476 4.494 63.731 1.00 71.81 111 GLY A N 1
ATOM 955 C CA . GLY A 1 111 ? -35.449 5.564 64.014 1.00 71.81 111 GLY A CA 1
ATOM 956 C C . GLY A 1 111 ? -34.914 7.002 63.968 1.00 71.81 111 GLY A C 1
ATOM 957 O O . GLY A 1 111 ? -35.699 7.948 64.032 1.00 71.81 111 GLY A O 1
ATOM 958 N N . LEU A 1 112 ? -33.602 7.196 63.834 1.00 66.19 112 LEU A N 1
ATOM 959 C CA . LEU A 1 112 ? -32.967 8.505 63.945 1.00 66.19 112 LEU A CA 1
ATOM 960 C C . LEU A 1 112 ? -33.173 9.331 62.668 1.00 66.19 112 LEU A C 1
ATOM 962 O O . LEU A 1 112 ? -32.582 9.061 61.621 1.00 66.19 112 LEU A O 1
ATOM 966 N N . LYS A 1 113 ? -33.992 10.386 62.768 1.00 60.66 113 LYS A N 1
ATOM 967 C CA . LYS A 1 113 ? -33.960 11.506 61.821 1.00 60.66 113 LYS A CA 1
ATOM 968 C C . LYS A 1 113 ? -32.627 12.224 62.011 1.00 60.66 113 LYS A C 1
ATOM 970 O O . LYS A 1 113 ? -32.453 12.937 62.996 1.00 60.66 113 LYS A O 1
ATOM 975 N N . ILE A 1 114 ? -31.693 12.017 61.090 1.00 59.62 114 ILE A N 1
ATOM 976 C CA . ILE A 1 114 ? -30.497 12.856 60.997 1.00 59.62 114 ILE A CA 1
ATOM 977 C C . ILE A 1 114 ? -31.003 14.269 60.656 1.00 59.62 114 ILE A C 1
ATOM 979 O O . ILE A 1 114 ? -31.624 14.444 59.605 1.00 59.62 114 ILE A O 1
ATOM 983 N N . LYS A 1 115 ? -30.860 15.206 61.605 1.00 50.22 115 LYS A N 1
ATOM 984 C CA . LYS A 1 115 ? -31.101 16.644 61.407 1.00 50.22 115 LYS A CA 1
ATOM 985 C C . LYS A 1 115 ? -30.008 17.238 60.531 1.00 50.22 115 LYS A C 1
ATOM 987 O O . LYS A 1 115 ? -28.849 16.798 60.692 1.00 50.22 115 LYS A O 1
#

pLDDT: mean 92.18, std 10.04, range [50.22, 98.44]

Organism: Drosophila mojavensis (NCBI:txid7230)

Radius of gyration: 46.0 Å; chains: 1; bounding box: 86×42×111 Å